Protein AF-0000000086862868 (afdb_homodimer)

Secondary structure (DSSP, 8-state):
-HHHHHHHHHHHHHHHHHHHHH--TT---SS-HHHHHHTHHHHHHHHHHHHHHHHHHHHHHHHHHHHHHHHHHHHHHHHHHHHHHHHH-/-HHHHHHHHHHHHHHHHHHHHH--TT---SS-HHHHHHTHHHHHHHHHHHHHHHHHHHHHHHHHHHHHHHHHHHHHHHHHHHHHHHHH-

InterPro domains:
  IPR026762 Spindle and kinetochore-associated protein 2 [PTHR32017] (1-89)
  IPR042091 Ska2, N-terminal [PF16740] (1-88)

Organism: Acrocephalus arundinaceus (NCBI:txid39621)

Structure (mmCIF, N/CA/C/O backbone):
data_AF-0000000086862868-model_v1
#
loop_
_entity.id
_entity.type
_entity.pdbx_description
1 polymer 'Protein FAM33A'
#
loop_
_atom_site.group_PDB
_atom_site.id
_atom_site.type_symbol
_atom_site.label_atom_id
_atom_site.label_alt_id
_atom_site.label_comp_id
_atom_site.label_asym_id
_atom_site.label_entity_id
_atom_site.label_seq_id
_atom_site.pdbx_PDB_ins_code
_atom_site.Cartn_x
_atom_site.Cartn_y
_atom_site.Cartn_z
_atom_site.occupancy
_atom_site.B_iso_or_equiv
_atom_site.auth_seq_id
_atom_site.auth_comp_id
_atom_site.auth_asym_id
_atom_site.auth_atom_id
_atom_site.pdbx_PDB_model_num
ATOM 1 N N . PHE A 1 1 ? 8.109 11.75 -1.322 1 58.69 1 PHE A N 1
ATOM 2 C CA . PHE A 1 1 ? 7.258 11.727 -0.136 1 58.69 1 PHE A CA 1
ATOM 3 C C . PHE A 1 1 ? 7.82 12.641 0.947 1 58.69 1 PHE A C 1
ATOM 5 O O . PHE A 1 1 ? 7.066 13.281 1.68 1 58.69 1 PHE A O 1
ATOM 12 N N . GLN A 1 2 ? 9.203 12.859 0.76 1 72.12 2 GLN A N 1
ATOM 13 C CA . GLN A 1 2 ? 9.984 13.531 1.795 1 72.12 2 GLN A CA 1
ATOM 14 C C . GLN A 1 2 ? 9.852 15.047 1.688 1 72.12 2 GLN A C 1
ATOM 16 O O . GLN A 1 2 ? 9.711 15.734 2.699 1 72.12 2 GLN A O 1
ATOM 21 N N . LYS A 1 3 ? 9.633 15.438 0.399 1 80.31 3 LYS A N 1
ATOM 22 C CA . LYS A 1 3 ? 9.633 16.891 0.225 1 80.31 3 LYS A CA 1
ATOM 23 C C . LYS A 1 3 ? 8.336 17.5 0.729 1 80.31 3 LYS A C 1
ATOM 25 O O . LYS A 1 3 ? 8.359 18.5 1.454 1 80.31 3 LYS A O 1
ATOM 30 N N . ALA A 1 4 ? 7.234 16.812 0.451 1 82.31 4 ALA A N 1
ATOM 31 C CA . ALA A 1 4 ? 5.926 17.297 0.871 1 82.31 4 ALA A CA 1
ATOM 32 C C . ALA A 1 4 ? 5.82 17.359 2.393 1 82.31 4 ALA A C 1
ATOM 34 O O . ALA A 1 4 ? 5.312 18.328 2.953 1 82.31 4 ALA A O 1
ATOM 35 N N . GLU A 1 5 ? 6.305 16.375 2.982 1 89.19 5 GLU A N 1
ATOM 36 C CA . GLU A 1 5 ? 6.289 16.328 4.441 1 89.19 5 GLU A CA 1
ATOM 37 C C . GLU A 1 5 ? 7.129 17.453 5.043 1 89.19 5 GLU A C 1
ATOM 39 O O . GLU A 1 5 ? 6.734 18.062 6.035 1 89.19 5 GLU A O 1
ATOM 44 N N . SER A 1 6 ? 8.227 17.719 4.406 1 90.75 6 SER A N 1
ATOM 45 C CA . SER A 1 6 ? 9.109 18.781 4.859 1 90.75 6 SER A CA 1
ATOM 46 C C . SER A 1 6 ? 8.438 20.141 4.746 1 90.75 6 SER A C 1
ATOM 48 O O . SER A 1 6 ? 8.547 20.969 5.652 1 90.75 6 SER A O 1
ATOM 50 N N . ASP A 1 7 ? 7.809 20.406 3.646 1 91.12 7 ASP A N 1
ATOM 51 C CA . ASP A 1 7 ? 7.078 21.656 3.438 1 91.12 7 ASP A CA 1
ATOM 52 C C . ASP A 1 7 ? 6.043 21.875 4.539 1 91.12 7 ASP A C 1
ATOM 54 O O . ASP A 1 7 ? 5.926 22.984 5.074 1 91.12 7 ASP A O 1
ATOM 58 N N . LEU A 1 8 ? 5.316 20.812 4.887 1 93.12 8 LEU A N 1
ATOM 59 C CA . LEU A 1 8 ? 4.289 20.922 5.918 1 93.12 8 LEU A CA 1
ATOM 60 C C . LEU A 1 8 ? 4.914 21.203 7.281 1 93.12 8 LEU A C 1
ATOM 62 O O . LEU A 1 8 ? 4.383 21.984 8.062 1 93.12 8 LEU A O 1
ATOM 66 N N . ASP A 1 9 ? 6.031 20.578 7.48 1 92.69 9 ASP A N 1
ATOM 67 C CA . ASP A 1 9 ? 6.75 20.812 8.727 1 92.69 9 ASP A CA 1
ATOM 68 C C . ASP A 1 9 ? 7.207 22.266 8.844 1 92.69 9 ASP A C 1
ATOM 70 O O . ASP A 1 9 ? 7.137 22.859 9.914 1 92.69 9 ASP A O 1
ATOM 74 N N . TYR A 1 10 ? 7.727 22.781 7.754 1 94.88 10 TYR A N 1
ATOM 75 C CA . TYR A 1 10 ? 8.141 24.172 7.719 1 94.88 10 TYR A CA 1
ATOM 76 C C . TYR A 1 10 ? 6.973 25.094 8.039 1 94.88 10 TYR A C 1
ATOM 78 O O . TYR A 1 10 ? 7.098 26 8.867 1 94.88 10 TYR A O 1
ATOM 86 N N . ILE A 1 11 ? 5.844 24.891 7.422 1 95.38 11 ILE A N 1
ATOM 87 C CA . ILE A 1 11 ? 4.645 25.703 7.625 1 95.38 11 ILE A CA 1
ATOM 88 C C . ILE A 1 11 ? 4.219 25.625 9.094 1 95.38 11 ILE A C 1
ATOM 90 O O . ILE A 1 11 ? 3.914 26.656 9.711 1 95.38 11 ILE A O 1
ATOM 94 N N . GLN A 1 12 ? 4.219 24.484 9.539 1 96.12 12 GLN A N 1
ATOM 95 C CA . GLN A 1 12 ? 3.832 24.297 10.938 1 96.12 12 GLN A CA 1
ATOM 96 C C . GLN A 1 12 ? 4.738 25.094 11.867 1 96.12 12 GLN A C 1
ATOM 98 O O . GLN A 1 12 ? 4.258 25.781 12.766 1 96.12 12 GLN A O 1
ATOM 103 N N . ARG A 1 13 ? 5.992 25.016 11.766 1 94.62 13 ARG A N 1
ATOM 104 C CA . ARG A 1 13 ? 6.945 25.75 12.594 1 94.62 13 ARG A CA 1
ATOM 105 C C . ARG A 1 13 ? 6.711 27.266 12.492 1 94.62 13 ARG A C 1
ATOM 107 O O . ARG A 1 13 ? 6.73 27.969 13.5 1 94.62 13 ARG A O 1
ATOM 114 N N . ARG A 1 14 ? 6.566 27.672 11.32 1 92.75 14 ARG A N 1
ATOM 115 C CA . ARG A 1 14 ? 6.305 29.094 11.102 1 92.75 14 ARG A CA 1
ATOM 116 C C . ARG A 1 14 ? 5.051 29.547 11.844 1 92.75 14 ARG A C 1
ATOM 118 O O . ARG A 1 14 ? 5.043 30.594 12.484 1 92.75 14 ARG A O 1
ATOM 125 N N . LEU A 1 15 ? 4.027 28.672 11.742 1 93.44 15 LEU A N 1
ATOM 126 C CA . LEU A 1 15 ? 2.766 29 12.406 1 93.44 15 LEU A CA 1
ATOM 127 C C . LEU A 1 15 ? 2.934 29.016 13.922 1 93.44 15 LEU A C 1
ATOM 129 O O . LEU A 1 15 ? 2.406 29.891 14.602 1 93.44 15 LEU A O 1
ATOM 133 N N . GLU A 1 16 ? 3.648 28.062 14.438 1 93.19 16 GLU A N 1
ATOM 134 C CA . GLU A 1 16 ? 3.916 28 15.875 1 93.19 16 GLU A CA 1
ATOM 135 C C . GLU A 1 16 ? 4.633 29.266 16.344 1 93.19 16 GLU A C 1
ATOM 137 O O . GLU A 1 16 ? 4.285 29.828 17.391 1 93.19 16 GLU A O 1
ATOM 142 N N . PHE A 1 17 ? 5.586 29.703 15.609 1 91.38 17 PHE A N 1
ATOM 143 C CA . PHE A 1 17 ? 6.332 30.922 15.922 1 91.38 17 PHE A CA 1
ATOM 144 C C . PHE A 1 17 ? 5.414 32.125 15.906 1 91.38 17 PHE A C 1
ATOM 146 O O . PHE A 1 17 ? 5.449 32.938 16.828 1 91.38 17 PHE A O 1
ATOM 153 N N . GLU A 1 18 ? 4.582 32.25 14.898 1 89.31 18 GLU A N 1
ATOM 154 C CA . GLU A 1 18 ? 3.672 33.375 14.75 1 89.31 18 GLU A CA 1
ATOM 155 C C . GLU A 1 18 ? 2.648 33.406 15.883 1 89.31 18 GLU A C 1
ATOM 157 O O . GLU A 1 18 ? 2.283 34.5 16.359 1 89.31 18 GLU A O 1
ATOM 162 N N . ILE A 1 19 ? 2.107 32.344 16.188 1 88.31 19 ILE A N 1
ATOM 163 C CA . ILE A 1 19 ? 1.128 32.25 17.266 1 88.31 19 ILE A CA 1
ATOM 164 C C . ILE A 1 19 ? 1.77 32.688 18.594 1 88.31 19 ILE A C 1
ATOM 166 O O . ILE A 1 19 ? 1.156 33.406 19.375 1 88.31 19 ILE A O 1
ATOM 170 N N . MET A 1 20 ? 2.955 32.281 18.844 1 84.06 20 MET A N 1
ATOM 171 C CA . MET A 1 20 ? 3.678 32.625 20.062 1 84.06 20 MET A CA 1
ATOM 172 C C . MET A 1 20 ? 3.926 34.125 20.141 1 84.06 20 MET A C 1
ATOM 174 O O . MET A 1 20 ? 3.902 34.719 21.219 1 84.06 20 MET A O 1
ATOM 178 N N . LYS A 1 21 ? 4.129 34.719 19 1 82.19 21 LYS A N 1
ATOM 179 C CA . LYS A 1 21 ? 4.434 36.156 18.953 1 82.19 21 LYS A CA 1
ATOM 180 C C . LYS A 1 21 ? 3.168 37 19.094 1 82.19 21 LYS A C 1
ATOM 182 O O . LYS A 1 21 ? 3.211 38.094 19.641 1 82.19 21 LYS A O 1
ATOM 187 N N . ASN A 1 22 ? 2.09 36.5 18.5 1 75.19 22 ASN A N 1
ATOM 188 C CA . ASN A 1 22 ? 0.896 37.312 18.375 1 75.19 22 ASN A CA 1
ATOM 189 C C . ASN A 1 22 ? -0.162 36.938 19.406 1 75.19 22 ASN A C 1
ATOM 191 O O . ASN A 1 22 ? -1.213 37.562 19.5 1 75.19 22 ASN A O 1
ATOM 195 N N . LEU A 1 23 ? -0.126 35.688 19.938 1 68.81 23 LEU A N 1
ATOM 196 C CA . LEU A 1 23 ? -1.2 35.25 20.812 1 68.81 23 LEU A CA 1
ATOM 197 C C . LEU A 1 23 ? -1.331 36.156 22.031 1 68.81 23 LEU A C 1
ATOM 199 O O . LEU A 1 23 ? -0.365 36.375 22.766 1 68.81 23 LEU A O 1
ATOM 203 N N . PRO A 1 24 ? -2.346 37.031 21.906 1 62.47 24 PRO A N 1
ATOM 204 C CA . PRO A 1 24 ? -2.611 37.844 23.094 1 62.47 24 PRO A CA 1
ATOM 205 C C . PRO A 1 24 ? -2.895 37 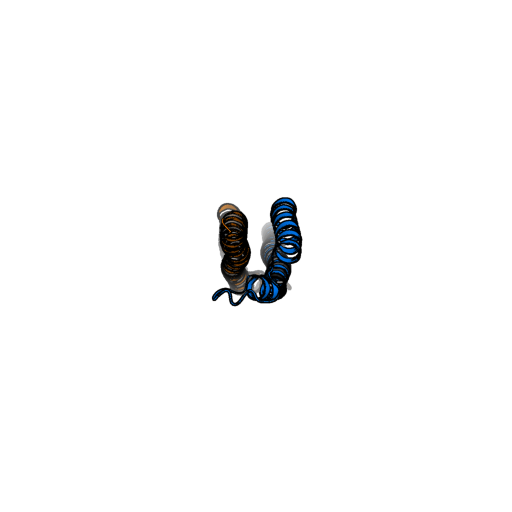24.328 1 62.47 24 PRO A C 1
ATOM 207 O O . PRO A 1 24 ? -3.287 35.812 24.203 1 62.47 24 PRO A O 1
ATOM 210 N N . ASP A 1 25 ? -2.221 37.344 25.422 1 57.28 25 ASP A N 1
ATOM 211 C CA . ASP A 1 25 ? -2.473 36.688 26.703 1 57.28 25 ASP A CA 1
ATOM 212 C C . ASP A 1 25 ? -3.949 36.344 26.859 1 57.28 25 ASP A C 1
ATOM 214 O O . ASP A 1 25 ? -4.289 35.344 27.484 1 57.28 25 ASP A O 1
ATOM 218 N N . ASP A 1 26 ? -4.781 37.25 26.422 1 55.84 26 ASP A N 1
ATOM 219 C CA . ASP A 1 26 ? -6.219 37.125 26.656 1 55.84 26 ASP A CA 1
ATOM 220 C C . ASP A 1 26 ? -6.957 36.688 25.406 1 55.84 26 ASP A C 1
ATOM 222 O O . ASP A 1 26 ? -8.156 36.938 25.266 1 55.84 26 ASP A O 1
ATOM 226 N N . ALA A 1 27 ? -6.277 36.219 24.438 1 55.19 27 ALA A N 1
ATOM 227 C CA . ALA A 1 27 ? -6.965 35.906 23.188 1 55.19 27 ALA A CA 1
ATOM 228 C C . ALA A 1 27 ? -8.18 35.031 23.422 1 55.19 27 ALA A C 1
ATOM 230 O O . ALA A 1 27 ? -8.062 33.938 24 1 55.19 27 ALA A O 1
ATOM 231 N N . THR A 1 28 ? -9.219 35.531 23.781 1 54.94 28 THR A N 1
ATOM 232 C CA . THR A 1 28 ? -10.539 34.906 23.844 1 54.94 28 THR A CA 1
ATOM 233 C C . THR A 1 28 ? -10.969 34.375 22.484 1 54.94 28 THR A C 1
ATOM 235 O O . THR A 1 28 ? -12.148 34.094 22.266 1 54.94 28 THR A O 1
ATOM 238 N N . ALA A 1 29 ? -10.047 34.219 21.547 1 55.69 29 ALA A N 1
ATOM 239 C CA . ALA A 1 29 ? -10.492 33.938 20.172 1 55.69 29 ALA A CA 1
ATOM 240 C C . ALA A 1 29 ? -11.281 32.625 20.094 1 55.69 29 ALA A C 1
ATOM 242 O O . ALA A 1 29 ? -11.016 31.703 20.844 1 55.69 29 ALA A O 1
ATOM 243 N N . GLU A 1 30 ? -12.484 32.625 19.672 1 61.81 30 GLU A N 1
ATOM 244 C CA . GLU A 1 30 ? -13.406 31.547 19.406 1 61.81 30 GLU A CA 1
ATOM 245 C C . GLU A 1 30 ? -12.672 30.328 18.844 1 61.81 30 GLU A C 1
ATOM 247 O O . GLU A 1 30 ? -12.953 29.188 19.219 1 61.81 30 GLU A O 1
ATOM 252 N N . GLU A 1 31 ? -11.664 30.609 17.969 1 71.25 31 GLU A N 1
ATOM 253 C CA . GLU A 1 31 ? -10.883 29.469 17.484 1 71.25 31 GLU A CA 1
ATOM 254 C C . GLU A 1 31 ? -9.445 29.531 17.984 1 71.25 31 GLU A C 1
ATOM 256 O O . GLU A 1 31 ? -8.797 30.578 17.891 1 71.25 31 GLU A O 1
ATOM 261 N N . ASP A 1 32 ? -9.102 28.562 18.75 1 82.81 32 ASP A N 1
ATOM 262 C CA . ASP A 1 32 ? -7.785 28.453 19.359 1 82.81 32 ASP A CA 1
ATOM 263 C C . ASP A 1 32 ? -6.801 27.75 18.422 1 82.81 32 ASP A C 1
ATOM 265 O O . ASP A 1 32 ? -6.805 26.531 18.297 1 82.81 32 ASP A O 1
ATOM 269 N N . PRO A 1 33 ? -6.078 28.562 17.656 1 87.75 33 PRO A N 1
ATOM 270 C CA . PRO A 1 33 ? -5.105 27.984 16.719 1 87.75 33 PRO A CA 1
ATOM 271 C C . PRO A 1 33 ? -4.148 27.016 17.406 1 87.75 33 PRO A C 1
ATOM 273 O O . PRO A 1 33 ? -3.646 26.078 16.766 1 87.75 33 PRO A O 1
ATOM 276 N N . VAL A 1 34 ? -3.965 27.219 18.688 1 87.38 34 VAL A N 1
ATOM 277 C CA . VAL A 1 34 ? -3.066 26.328 19.422 1 87.38 34 VAL A CA 1
ATOM 278 C C . VAL A 1 34 ? -3.688 24.938 19.531 1 87.38 34 VAL A C 1
ATOM 280 O O . VAL A 1 34 ? -2.99 23.922 19.406 1 87.38 34 VAL A O 1
ATOM 283 N N . ALA A 1 35 ? -5.004 24.953 19.734 1 87.94 35 ALA A N 1
ATOM 284 C CA . ALA A 1 35 ? -5.703 23.688 19.828 1 87.94 35 ALA A CA 1
ATOM 285 C C . ALA A 1 35 ? -5.625 22.906 18.516 1 87.94 35 ALA A C 1
ATOM 287 O O . ALA A 1 35 ? -5.48 21.688 18.516 1 87.94 35 ALA A O 1
ATOM 288 N N . LEU A 1 36 ? -5.719 23.547 17.406 1 89.75 36 LEU A N 1
ATOM 289 C CA . LEU A 1 36 ? -5.641 22.922 16.094 1 89.75 36 LEU A CA 1
ATOM 290 C C . LEU A 1 36 ? -4.254 22.344 15.852 1 89.75 36 LEU A C 1
ATOM 292 O O . LEU A 1 36 ? -4.129 21.203 15.398 1 89.75 36 LEU A O 1
ATOM 296 N N . LEU A 1 37 ? -3.248 23.062 16.281 1 94.19 37 LEU A N 1
ATOM 297 C CA . LEU A 1 37 ? -1.876 22.625 16.062 1 94.19 37 LEU A CA 1
ATOM 298 C C . LEU A 1 37 ? -1.537 21.438 16.969 1 94.19 37 LEU A C 1
ATOM 300 O O . LEU A 1 37 ? -0.712 20.594 16.609 1 94.19 37 LEU A O 1
ATOM 304 N N . LYS A 1 38 ? -2.271 21.375 18.125 1 93.38 38 LYS A N 1
ATOM 305 C CA . LYS A 1 38 ? -2.025 20.281 19.078 1 93.38 38 LYS A CA 1
ATOM 306 C C . LYS A 1 38 ? -2.494 18.953 18.516 1 93.38 38 LYS A C 1
ATOM 308 O O . LYS A 1 38 ? -2.031 17.891 18.938 1 93.38 38 LYS A O 1
ATOM 313 N N . GLU A 1 39 ? -3.336 18.953 17.516 1 94.81 39 GLU A N 1
ATOM 314 C CA . GLU A 1 39 ? -3.859 17.734 16.891 1 94.81 39 GLU A CA 1
ATOM 315 C C . GLU A 1 39 ? -2.902 17.188 15.836 1 94.81 39 GLU A C 1
ATOM 317 O O . GLU A 1 39 ? -2.992 16.031 15.445 1 94.81 39 GLU A O 1
ATOM 322 N N . LEU A 1 40 ? -2.02 17.969 15.383 1 97.19 40 LEU A N 1
ATOM 323 C CA . LEU A 1 40 ? -1.206 17.625 14.219 1 97.19 40 LEU A CA 1
ATOM 324 C C . LEU A 1 40 ? -0.311 16.438 14.5 1 97.19 40 LEU A C 1
ATOM 326 O O . LEU A 1 40 ? -0.179 15.539 13.664 1 97.19 40 LEU A O 1
ATOM 330 N N . PRO A 1 41 ? 0.211 16.312 15.703 1 96.5 41 PRO A N 1
ATOM 331 C CA . PRO A 1 41 ? 1.034 15.133 15.969 1 96.5 41 PRO A CA 1
ATOM 332 C C . PRO A 1 41 ? 0.259 13.828 15.82 1 96.5 41 PRO A C 1
ATOM 334 O O . PRO A 1 41 ? 0.804 12.836 15.328 1 96.5 41 PRO A O 1
ATOM 337 N N . VAL A 1 42 ? -0.989 13.875 16.25 1 97.06 42 VAL A N 1
ATOM 338 C CA . VAL A 1 42 ? -1.812 12.672 16.141 1 97.06 42 VAL A CA 1
ATOM 339 C C . VAL A 1 42 ? -2.066 12.344 14.672 1 97.06 42 VAL A C 1
ATOM 341 O O . VAL A 1 42 ? -1.943 11.195 14.258 1 97.06 42 VAL A O 1
ATOM 344 N N . LEU A 1 43 ? -2.33 13.289 13.93 1 97.25 43 LEU A N 1
ATOM 345 C CA . LEU A 1 43 ? -2.586 13.102 12.508 1 97.25 43 LEU A CA 1
ATOM 346 C C . LEU A 1 43 ? -1.325 12.641 11.781 1 97.25 43 LEU A C 1
ATOM 348 O O . LEU A 1 43 ? -1.384 11.758 10.922 1 97.25 43 LEU A O 1
ATOM 352 N N . LYS A 1 44 ? -0.198 13.195 12.164 1 96.44 44 LYS A N 1
ATOM 353 C CA . LYS A 1 44 ? 1.078 12.812 11.57 1 96.44 44 LYS A CA 1
ATOM 354 C C . LYS A 1 44 ? 1.437 11.375 11.914 1 96.44 44 LYS A C 1
ATOM 356 O O . LYS A 1 44 ? 1.933 10.625 11.07 1 96.44 44 LYS A O 1
ATOM 361 N N . SER A 1 45 ? 1.114 11.062 13.141 1 97.5 45 SER A N 1
ATOM 362 C CA . SER A 1 45 ? 1.375 9.695 13.562 1 97.5 45 SER A CA 1
ATOM 363 C C . SER A 1 45 ? 0.552 8.703 12.75 1 97.5 45 SER A C 1
ATOM 365 O O . SER A 1 45 ? 1.068 7.672 12.305 1 97.5 45 SER A O 1
ATOM 367 N N . ARG A 1 46 ? -0.625 8.922 12.594 1 97.62 46 ARG A N 1
ATOM 368 C CA . ARG A 1 46 ? -1.486 8.062 11.789 1 97.62 46 ARG A CA 1
ATOM 369 C C . ARG A 1 46 ? -0.958 7.941 10.367 1 97.62 46 ARG A C 1
ATOM 371 O O . ARG A 1 46 ? -0.905 6.84 9.812 1 97.62 46 ARG A O 1
ATOM 378 N N . TYR A 1 47 ? -0.651 9.047 9.852 1 97.25 47 TYR A N 1
ATOM 379 C CA . TYR A 1 47 ? -0.087 9.055 8.508 1 97.25 47 TYR A CA 1
ATOM 380 C C . TYR A 1 47 ? 1.135 8.148 8.414 1 97.25 47 TYR A C 1
ATOM 382 O O . TYR A 1 47 ? 1.241 7.328 7.504 1 97.25 47 TYR A O 1
ATOM 390 N N . LYS A 1 48 ? 2.004 8.25 9.32 1 96.81 48 LYS A N 1
ATOM 391 C CA . LYS A 1 48 ? 3.223 7.441 9.336 1 96.81 48 LYS A CA 1
ATOM 392 C C . LYS A 1 48 ? 2.902 5.961 9.5 1 96.81 48 LYS A C 1
ATOM 394 O O . LYS A 1 48 ? 3.531 5.109 8.867 1 96.81 48 LYS A O 1
ATOM 399 N N . SER A 1 49 ? 1.969 5.762 10.367 1 98.38 49 SER A N 1
ATOM 400 C CA . SER A 1 49 ? 1.546 4.379 10.555 1 98.38 49 SER A CA 1
ATOM 401 C C . SER A 1 49 ? 0.999 3.781 9.266 1 98.38 49 SER A C 1
ATOM 403 O O . SER A 1 49 ? 1.288 2.627 8.938 1 98.38 49 SER A O 1
ATOM 405 N N . LEU A 1 50 ? 0.302 4.5 8.516 1 98.19 50 LEU A N 1
ATOM 406 C CA . LEU A 1 50 ? -0.258 4.051 7.246 1 98.19 50 LEU A CA 1
ATOM 407 C C . LEU A 1 50 ? 0.843 3.84 6.211 1 98.19 50 LEU A C 1
ATOM 409 O O . LEU A 1 50 ? 0.772 2.912 5.406 1 98.19 50 LEU A O 1
ATOM 413 N N . CYS A 1 51 ? 1.841 4.707 6.281 1 96.88 51 CYS A N 1
ATOM 414 C CA . CYS A 1 51 ? 2.984 4.52 5.395 1 96.88 51 CYS A CA 1
ATOM 415 C C . CYS A 1 51 ? 3.674 3.188 5.672 1 96.88 51 CYS A C 1
ATOM 417 O O . CYS A 1 51 ? 4.012 2.453 4.742 1 96.88 51 CYS A O 1
ATOM 419 N N . ALA A 1 52 ? 3.838 2.848 6.91 1 98 52 ALA A N 1
ATOM 420 C CA . ALA A 1 52 ? 4.457 1.581 7.289 1 98 52 ALA A CA 1
ATOM 421 C C . ALA A 1 52 ? 3.6 0.397 6.852 1 98 52 ALA A C 1
ATOM 423 O O . ALA A 1 52 ? 4.121 -0.613 6.375 1 98 52 ALA A O 1
ATOM 424 N N . GLN A 1 53 ? 2.314 0.564 6.961 1 98.56 53 GLN A N 1
ATOM 425 C CA . GLN A 1 53 ? 1.396 -0.49 6.543 1 98.56 53 GLN A CA 1
ATOM 426 C C . GLN A 1 53 ? 1.453 -0.703 5.031 1 98.56 53 GLN A C 1
ATOM 428 O O . GLN A 1 53 ? 1.431 -1.841 4.559 1 98.56 53 GLN A O 1
ATOM 433 N N . LEU A 1 54 ? 1.479 0.376 4.352 1 98.56 54 LEU A N 1
ATOM 434 C CA . LEU A 1 54 ? 1.583 0.293 2.898 1 98.56 54 LEU A CA 1
ATOM 435 C C . LEU A 1 54 ? 2.82 -0.495 2.486 1 98.56 54 LEU A C 1
ATOM 437 O O . LEU A 1 54 ? 2.748 -1.362 1.612 1 98.56 54 LEU A O 1
ATOM 441 N N . GLU A 1 55 ? 3.92 -0.226 3.092 1 98.31 55 GLU A N 1
ATOM 442 C CA . GLU A 1 55 ? 5.168 -0.914 2.775 1 98.31 55 GLU A CA 1
ATOM 443 C C . GLU A 1 55 ? 5.07 -2.404 3.088 1 98.31 55 GLU A C 1
ATOM 445 O O . GLU A 1 55 ? 5.484 -3.24 2.281 1 98.31 55 GLU A O 1
ATOM 450 N N . GLU A 1 56 ? 4.523 -2.732 4.238 1 98.56 56 GLU A N 1
ATOM 451 C CA . GLU A 1 56 ? 4.387 -4.125 4.652 1 98.56 56 GLU A CA 1
ATOM 452 C C . GLU A 1 56 ? 3.477 -4.898 3.703 1 98.56 56 GLU A C 1
ATOM 454 O O . GLU A 1 56 ? 3.816 -6 3.268 1 98.56 56 GLU A O 1
ATOM 459 N N . ILE A 1 57 ? 2.424 -4.352 3.326 1 98.75 57 ILE A N 1
ATOM 460 C CA . ILE A 1 57 ? 1.455 -5.02 2.465 1 98.75 57 ILE A CA 1
ATOM 461 C C . ILE A 1 57 ? 2.018 -5.141 1.051 1 98.75 57 ILE A C 1
ATOM 463 O O . ILE A 1 57 ? 1.789 -6.145 0.37 1 98.75 57 ILE A O 1
ATOM 467 N N . SER A 1 58 ? 2.689 -4.137 0.637 1 98.44 58 SER A N 1
ATOM 468 C CA . SER A 1 58 ? 3.342 -4.199 -0.667 1 98.44 58 SER A CA 1
ATOM 469 C C . SER A 1 58 ? 4.316 -5.367 -0.743 1 98.44 58 SER A C 1
ATOM 471 O O . SER A 1 58 ? 4.336 -6.102 -1.734 1 98.44 58 SER A O 1
ATOM 473 N N . MET A 1 59 ? 5.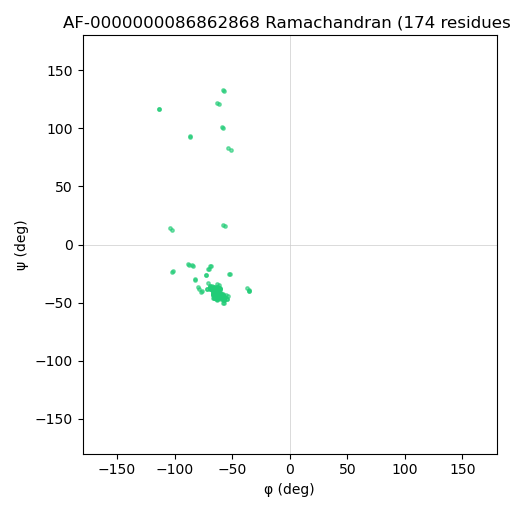121 -5.512 0.283 1 98.44 59 MET A N 1
ATOM 474 C CA . MET A 1 59 ? 6.066 -6.625 0.33 1 98.44 59 MET A CA 1
ATOM 475 C C . MET A 1 59 ? 5.336 -7.961 0.279 1 98.44 59 MET A C 1
ATOM 477 O O . MET A 1 59 ? 5.746 -8.875 -0.446 1 98.44 59 MET A O 1
ATOM 481 N N . GLU A 1 60 ? 4.246 -8.078 1 1 98.5 60 GLU A N 1
ATOM 482 C CA . GLU A 1 60 ? 3.461 -9.305 0.988 1 98.5 60 GLU A CA 1
ATOM 483 C C . GLU A 1 60 ? 2.871 -9.57 -0.394 1 98.5 60 GLU A C 1
ATOM 485 O O . GLU A 1 60 ? 2.785 -10.727 -0.827 1 98.5 60 GLU A O 1
ATOM 490 N N . GLN A 1 61 ? 2.461 -8.461 -0.972 1 97.56 61 GLN A N 1
ATOM 491 C CA . GLN A 1 61 ? 1.914 -8.586 -2.32 1 97.56 61 GLN A CA 1
ATOM 492 C C . GLN A 1 61 ? 2.969 -9.094 -3.297 1 97.56 61 GLN A C 1
ATOM 494 O O . GLN A 1 61 ? 2.699 -10 -4.09 1 97.56 61 GLN A O 1
ATOM 499 N N . LYS A 1 62 ? 4.125 -8.586 -3.223 1 96.81 62 LYS A N 1
ATOM 500 C CA . LYS A 1 62 ? 5.23 -9.031 -4.066 1 96.81 62 LYS A CA 1
ATOM 501 C C . LYS A 1 62 ? 5.555 -10.5 -3.807 1 96.81 62 LYS A C 1
ATOM 503 O O . LYS A 1 62 ? 5.777 -11.266 -4.746 1 96.81 62 LYS A O 1
ATOM 508 N N . GLU A 1 63 ? 5.582 -10.867 -2.549 1 97.81 63 GLU A N 1
ATOM 509 C CA . GLU A 1 63 ? 5.859 -12.258 -2.184 1 97.81 63 GLU A CA 1
ATOM 510 C C . GLU A 1 63 ? 4.789 -13.195 -2.729 1 97.81 63 GLU A C 1
ATOM 512 O O . GLU A 1 63 ? 5.094 -14.305 -3.17 1 97.81 63 GLU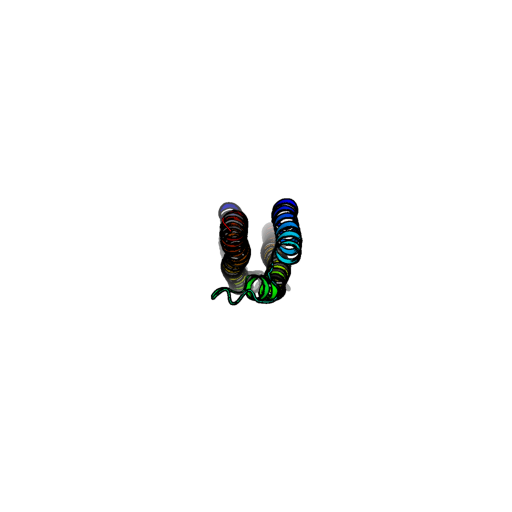 A O 1
ATOM 517 N N . SER A 1 64 ? 3.578 -12.758 -2.633 1 97.38 64 SER A N 1
ATOM 518 C CA . SER A 1 64 ? 2.486 -13.562 -3.168 1 97.38 64 SER A CA 1
ATOM 519 C C . SER A 1 64 ? 2.637 -13.773 -4.672 1 97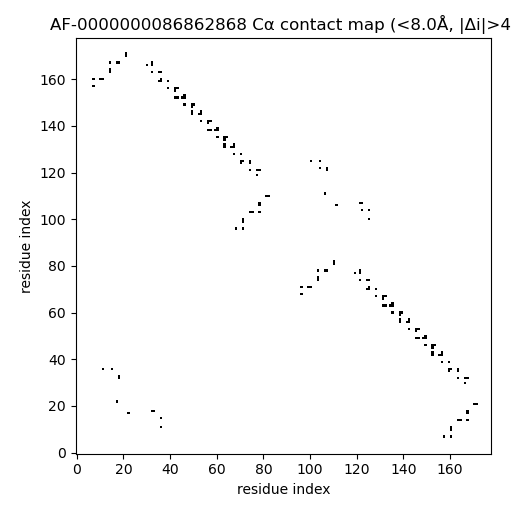.38 64 SER A C 1
ATOM 521 O O . SER A 1 64 ? 2.438 -14.883 -5.172 1 97.38 64 SER A O 1
ATOM 523 N N . MET A 1 65 ? 3.029 -12.797 -5.363 1 95.69 65 MET A N 1
ATOM 524 C CA . MET A 1 65 ? 3.27 -12.891 -6.801 1 95.69 65 MET A CA 1
ATOM 525 C C . MET A 1 65 ? 4.414 -13.852 -7.105 1 95.69 65 MET A C 1
ATOM 527 O O . MET A 1 65 ? 4.305 -14.688 -8 1 95.69 65 MET A O 1
ATOM 531 N N . GLU A 1 66 ? 5.453 -13.742 -6.387 1 96.69 66 GLU A N 1
ATOM 532 C CA . GLU A 1 66 ? 6.605 -14.625 -6.57 1 96.69 66 GLU A CA 1
ATOM 533 C C . GLU A 1 66 ? 6.238 -16.078 -6.297 1 96.69 66 GLU A C 1
ATOM 535 O O . GLU A 1 66 ? 6.738 -16.984 -6.961 1 96.69 66 GLU A O 1
ATOM 540 N N . SER A 1 67 ? 5.395 -16.281 -5.332 1 97.38 67 SER A N 1
ATOM 541 C CA . SER A 1 67 ? 4.938 -17.625 -5.016 1 97.38 67 SER A CA 1
ATOM 542 C C . SER A 1 67 ? 4.164 -18.234 -6.18 1 97.38 67 SER A C 1
ATOM 544 O O . SER A 1 67 ? 4.336 -19.422 -6.5 1 97.38 67 SER A O 1
ATOM 546 N N . ILE A 1 68 ? 3.389 -17.453 -6.84 1 97.38 68 ILE A N 1
ATOM 547 C CA . ILE A 1 68 ? 2.623 -17.906 -7.996 1 97.38 68 ILE A CA 1
ATOM 548 C C . ILE A 1 68 ? 3.576 -18.266 -9.133 1 97.38 68 ILE A C 1
ATOM 550 O O . ILE A 1 68 ? 3.467 -19.344 -9.719 1 97.38 68 ILE A O 1
ATOM 554 N N . ARG A 1 69 ? 4.508 -17.422 -9.367 1 97 69 ARG A N 1
ATOM 555 C CA . ARG A 1 69 ? 5.496 -17.656 -10.414 1 97 69 ARG A CA 1
ATOM 556 C C . ARG A 1 69 ? 6.289 -18.938 -10.141 1 97 69 ARG A C 1
ATOM 558 O O . ARG A 1 69 ? 6.492 -19.75 -11.047 1 97 69 ARG A O 1
ATOM 565 N N . ALA A 1 70 ? 6.672 -19.047 -8.906 1 96.44 70 ALA A N 1
ATOM 566 C CA . ALA A 1 70 ? 7.469 -20.219 -8.523 1 96.44 70 ALA A CA 1
ATOM 567 C C . ALA A 1 70 ? 6.676 -21.5 -8.688 1 96.44 70 ALA A C 1
ATOM 569 O O . ALA A 1 70 ? 7.207 -22.516 -9.172 1 96.44 70 ALA A O 1
ATOM 570 N N . ALA A 1 71 ? 5.449 -21.484 -8.281 1 96.5 71 ALA A N 1
ATOM 571 C CA . ALA A 1 71 ? 4.586 -22.656 -8.438 1 96.5 71 ALA A CA 1
ATOM 572 C C . ALA A 1 71 ? 4.434 -23.031 -9.906 1 96.5 71 ALA A C 1
ATOM 574 O O . ALA A 1 71 ? 4.527 -24.203 -10.266 1 96.5 71 ALA A O 1
ATOM 575 N N . LEU A 1 72 ? 4.234 -22.062 -10.797 1 97.06 72 LEU A N 1
ATOM 576 C CA . LEU A 1 72 ? 4.078 -22.297 -12.227 1 97.06 72 LEU A CA 1
ATOM 577 C C . LEU A 1 72 ? 5.379 -22.812 -12.836 1 97.06 72 LEU A C 1
ATOM 579 O O . LEU A 1 72 ? 5.363 -23.734 -13.656 1 97.06 72 LEU A O 1
ATOM 583 N N . GLU A 1 73 ? 6.473 -22.25 -12.438 1 96.62 73 GLU A N 1
ATOM 584 C CA . GLU A 1 73 ? 7.773 -22.672 -12.938 1 96.62 73 GLU A CA 1
ATOM 585 C C . GLU A 1 73 ? 8.07 -24.125 -12.531 1 96.62 73 GLU A C 1
ATOM 587 O O . GLU A 1 73 ? 8.555 -24.906 -13.344 1 96.62 73 GLU A O 1
ATOM 592 N N . LYS A 1 74 ? 7.801 -24.391 -11.305 1 95.38 74 LYS A N 1
ATOM 593 C CA . LYS A 1 74 ? 7.984 -25.766 -10.828 1 95.38 74 LYS A CA 1
ATOM 594 C C . LYS A 1 74 ? 7.105 -26.734 -11.602 1 95.38 74 LYS A C 1
ATOM 596 O O . LYS A 1 74 ? 7.562 -27.812 -12 1 95.38 74 LYS A O 1
ATOM 601 N N . THR A 1 75 ? 5.871 -26.344 -11.773 1 94.56 75 THR A N 1
ATOM 602 C CA . THR A 1 75 ? 4.941 -27.188 -12.523 1 94.56 75 THR A CA 1
ATOM 603 C C . THR A 1 75 ? 5.434 -27.391 -13.953 1 94.56 75 THR A C 1
ATOM 605 O O . THR A 1 75 ? 5.344 -28.5 -14.492 1 94.56 75 THR A O 1
ATOM 608 N N . MET A 1 76 ? 5.992 -26.406 -14.555 1 93.75 76 MET A N 1
ATOM 609 C CA . MET A 1 76 ? 6.516 -26.469 -15.922 1 93.75 76 MET A CA 1
ATOM 610 C C . MET A 1 76 ? 7.66 -27.469 -16.016 1 93.75 76 MET A C 1
ATOM 612 O O . MET A 1 76 ? 7.711 -28.281 -16.953 1 93.75 76 MET A O 1
ATOM 616 N N . LYS A 1 77 ? 8.5 -27.438 -15.07 1 92.12 77 LYS A N 1
ATOM 617 C CA . LYS A 1 77 ? 9.633 -28.344 -15.055 1 92.12 77 LYS A CA 1
ATOM 618 C C . LYS A 1 77 ? 9.172 -29.797 -14.93 1 92.12 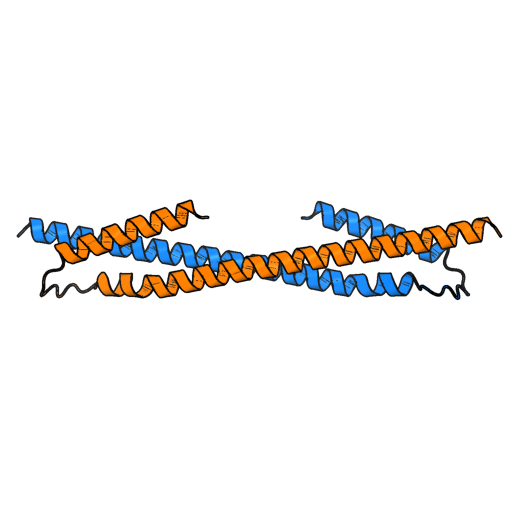77 LYS A C 1
ATOM 620 O O . LYS A 1 77 ? 9.711 -30.688 -15.594 1 92.12 77 LYS A O 1
ATOM 625 N N . ILE A 1 78 ? 8.18 -30.016 -14.117 1 88.56 78 ILE A N 1
ATOM 626 C CA . ILE A 1 78 ? 7.652 -31.359 -13.93 1 88.56 78 ILE A CA 1
ATOM 627 C C . ILE A 1 78 ? 7.039 -31.859 -15.234 1 88.56 78 ILE A C 1
ATOM 629 O O . ILE A 1 78 ? 7.289 -33 -15.648 1 88.56 78 ILE A O 1
ATOM 633 N N . VAL A 1 79 ? 6.23 -31.031 -15.914 1 87.31 79 VAL A N 1
ATOM 634 C CA . VAL A 1 79 ? 5.547 -31.391 -17.156 1 87.31 79 VAL A CA 1
ATOM 635 C C . VAL A 1 79 ? 6.574 -31.688 -18.234 1 87.31 79 VAL A C 1
ATOM 637 O O . VAL A 1 79 ? 6.426 -32.656 -19 1 87.31 79 VAL A O 1
ATOM 640 N N . GLN A 1 80 ? 7.57 -30.906 -18.25 1 87 80 GLN A N 1
ATOM 641 C CA . GLN A 1 80 ? 8.633 -31.109 -19.219 1 87 80 GLN A CA 1
ATOM 642 C C . GLN A 1 80 ? 9.32 -32.438 -19.016 1 87 80 GLN A C 1
ATOM 644 O O . GLN A 1 80 ? 9.625 -33.156 -19.969 1 87 80 GLN A O 1
ATOM 649 N N . THR A 1 81 ? 9.562 -32.812 -17.812 1 83.31 81 THR A N 1
ATOM 650 C CA . THR A 1 81 ? 10.219 -34.062 -17.469 1 83.31 81 THR A CA 1
ATOM 651 C C . THR A 1 81 ? 9.328 -35.25 -17.828 1 83.31 81 THR A C 1
ATOM 653 O O . THR A 1 81 ? 9.805 -36.25 -18.344 1 83.31 81 THR A O 1
ATOM 656 N N . LEU A 1 82 ? 8 -35.125 -17.609 1 78.38 82 LEU A N 1
ATOM 657 C CA . LEU A 1 82 ? 7.059 -36.188 -17.938 1 78.38 82 LEU A CA 1
ATOM 658 C C . LEU A 1 82 ? 6.992 -36.406 -19.438 1 78.38 82 LEU A C 1
ATOM 660 O O . LEU A 1 82 ? 6.922 -37.562 -19.891 1 78.38 82 LEU A O 1
ATOM 664 N N . GLN A 1 83 ? 6.988 -35.312 -20.188 1 78.94 83 GLN A N 1
ATOM 665 C CA . GLN A 1 83 ? 6.922 -35.406 -21.641 1 78.94 83 GLN A CA 1
ATOM 666 C C . GLN A 1 83 ? 8.172 -36.062 -22.203 1 78.94 83 GLN A C 1
ATOM 668 O O . GLN A 1 83 ? 8.086 -36.812 -23.188 1 78.94 83 GLN A O 1
ATOM 673 N N . GLN A 1 84 ? 9.289 -35.781 -21.641 1 79.5 84 GLN A N 1
ATOM 674 C CA . GLN A 1 84 ? 10.539 -36.375 -22.109 1 79.5 84 GLN A CA 1
ATOM 675 C C . GLN A 1 84 ? 10.562 -37.875 -21.828 1 79.5 84 GLN A C 1
ATOM 677 O O . GLN A 1 84 ? 11.102 -38.656 -22.625 1 79.5 84 GLN A O 1
ATOM 682 N N . GLN A 1 85 ? 10.016 -38.344 -20.734 1 72.19 85 GLN A N 1
ATOM 683 C CA . GLN A 1 85 ? 9.977 -39.75 -20.391 1 72.19 85 GLN A CA 1
ATOM 684 C C . GLN A 1 85 ? 9.031 -40.5 -21.328 1 72.19 85 GLN A C 1
ATOM 686 O O . GLN A 1 85 ? 9.25 -41.688 -21.594 1 72.19 85 GLN A O 1
ATOM 691 N N . THR A 1 86 ? 7.949 -39.844 -21.672 1 64.5 86 THR A N 1
ATOM 692 C CA . THR A 1 86 ? 7.02 -40.531 -22.578 1 64.5 86 THR A CA 1
ATOM 693 C C . THR A 1 86 ? 7.621 -40.625 -23.984 1 64.5 86 THR A C 1
ATOM 695 O O . THR A 1 86 ? 7.309 -41.562 -24.719 1 64.5 86 THR A O 1
ATOM 698 N N . GLU A 1 87 ? 8.367 -39.625 -24.312 1 59.28 87 GLU A N 1
ATOM 699 C CA . GLU A 1 87 ? 8.992 -39.719 -25.625 1 59.28 87 GLU A CA 1
ATOM 700 C C . GLU A 1 87 ? 10.078 -40.781 -25.656 1 59.28 87 GLU A C 1
ATOM 702 O O . GLU A 1 87 ? 10.422 -41.281 -26.734 1 59.28 87 GLU A O 1
ATOM 707 N N . LEU A 1 88 ? 10.617 -41.156 -24.547 1 52.78 88 LEU A N 1
ATOM 708 C CA . LEU A 1 88 ? 11.656 -42.188 -24.516 1 52.78 88 LEU A CA 1
ATOM 709 C C . LEU A 1 88 ? 11.039 -43.562 -24.406 1 52.78 88 LEU A C 1
ATOM 711 O O . LEU A 1 88 ? 11.68 -44.562 -24.781 1 52.78 88 LEU A O 1
ATOM 715 N N . GLU A 1 89 ? 9.867 -43.688 -24.047 1 47.91 89 GLU A N 1
ATOM 716 C CA . GLU A 1 89 ? 9.305 -45.031 -24.156 1 47.91 89 GLU A CA 1
ATOM 717 C C . GLU A 1 89 ? 8.742 -45.281 -25.547 1 47.91 89 GLU A C 1
ATOM 719 O O . GLU A 1 89 ? 8.383 -44.344 -26.266 1 47.91 89 GLU A O 1
ATOM 724 N N . PHE B 1 1 ? -0.082 -3.832 -14.086 1 58.44 1 PHE B N 1
ATOM 725 C CA . PHE B 1 1 ? -0.369 -4.941 -13.18 1 58.44 1 PHE B CA 1
ATOM 726 C C . PHE B 1 1 ? -1.123 -6.051 -13.906 1 58.44 1 PHE B C 1
ATOM 728 O O . PHE B 1 1 ? -0.943 -7.23 -13.602 1 58.44 1 PHE B O 1
ATOM 735 N N . GLN B 1 2 ? -1.736 -5.566 -15.016 1 71.81 2 GLN B N 1
ATOM 736 C CA . GLN B 1 2 ? -2.693 -6.387 -15.75 1 71.81 2 GLN B CA 1
ATOM 737 C C . GLN B 1 2 ? -1.98 -7.352 -16.703 1 71.81 2 GLN B C 1
ATOM 739 O O . GLN B 1 2 ? -2.346 -8.523 -16.797 1 71.81 2 GLN B O 1
ATOM 744 N N . LYS B 1 3 ? -0.794 -6.812 -17.141 1 79.94 3 LYS B N 1
ATOM 745 C CA . LYS B 1 3 ? -0.144 -7.633 -18.156 1 79.94 3 LYS B CA 1
ATOM 746 C C . LYS B 1 3 ? 0.536 -8.844 -17.531 1 79.94 3 LYS B C 1
ATOM 748 O O . LYS B 1 3 ? 0.382 -9.969 -18.016 1 79.94 3 LYS B O 1
ATOM 753 N N . ALA B 1 4 ? 1.173 -8.617 -16.391 1 82.06 4 ALA B N 1
ATOM 754 C CA . ALA B 1 4 ? 1.869 -9.703 -15.703 1 82.06 4 ALA B CA 1
ATOM 755 C C . ALA B 1 4 ? 0.894 -10.789 -15.273 1 82.06 4 ALA B C 1
ATOM 757 O O . ALA B 1 4 ? 1.178 -11.984 -15.414 1 82.06 4 ALA B O 1
ATOM 758 N N . GLU B 1 5 ? -0.153 -10.367 -14.789 1 89.19 5 GLU B N 1
ATOM 759 C CA . GLU B 1 5 ? -1.18 -11.312 -14.359 1 89.19 5 GLU B CA 1
ATOM 760 C C . GLU B 1 5 ? -1.702 -12.133 -15.539 1 89.19 5 GLU B C 1
ATOM 762 O O . GLU B 1 5 ? -1.918 -13.344 -15.414 1 89.19 5 GLU B O 1
ATOM 767 N N . SER B 1 6 ? -1.83 -11.469 -16.625 1 90.94 6 SER B N 1
ATOM 768 C CA . SER B 1 6 ? -2.301 -12.141 -17.828 1 90.94 6 SER B CA 1
ATOM 769 C C . SER B 1 6 ? -1.303 -13.188 -18.312 1 90.94 6 SER B C 1
ATOM 771 O O . SER B 1 6 ? -1.693 -14.297 -18.703 1 90.94 6 SER B O 1
ATOM 773 N N . ASP B 1 7 ? -0.052 -12.852 -18.359 1 91.38 7 ASP B N 1
ATOM 774 C CA . ASP B 1 7 ? 1.004 -13.789 -18.734 1 91.38 7 ASP B CA 1
ATOM 775 C C . ASP B 1 7 ? 0.958 -15.047 -17.875 1 91.38 7 ASP B C 1
ATOM 777 O O . ASP B 1 7 ? 1.065 -16.156 -18.391 1 91.38 7 ASP B O 1
ATOM 781 N N . LEU B 1 8 ? 0.784 -14.852 -16.562 1 93.25 8 LEU B N 1
ATOM 782 C CA . LEU B 1 8 ? 0.738 -15.992 -15.648 1 93.25 8 LEU B CA 1
ATOM 783 C C . LEU B 1 8 ? -0.493 -16.844 -15.922 1 93.25 8 LEU B C 1
ATOM 785 O O . LEU B 1 8 ? -0.418 -18.078 -15.875 1 93.25 8 LEU B O 1
ATOM 789 N N . ASP B 1 9 ? -1.54 -16.188 -16.234 1 92.75 9 ASP B N 1
ATOM 790 C CA . ASP B 1 9 ? -2.766 -16.906 -16.562 1 92.75 9 ASP B CA 1
ATOM 791 C C . ASP B 1 9 ? -2.588 -17.75 -17.828 1 92.75 9 ASP B C 1
ATOM 793 O O . ASP B 1 9 ? -3.068 -18.875 -17.891 1 92.75 9 ASP B O 1
ATOM 797 N N . TYR B 1 10 ? -1.979 -17.141 -18.812 1 95 10 TYR B N 1
ATOM 798 C CA . TYR B 1 10 ? -1.693 -17.875 -20.047 1 95 10 TYR B CA 1
ATOM 799 C C . TYR B 1 10 ? -0.854 -19.109 -19.766 1 95 10 TYR B C 1
ATOM 801 O O . TYR B 1 10 ? -1.172 -20.203 -20.234 1 95 10 TYR B O 1
ATOM 809 N N . ILE B 1 11 ? 0.201 -18.984 -19 1 95.44 11 ILE B N 1
ATOM 810 C CA . ILE B 1 11 ? 1.094 -20.094 -18.656 1 95.44 11 ILE B CA 1
ATOM 811 C C . ILE B 1 11 ? 0.311 -21.172 -17.938 1 95.44 11 ILE B C 1
ATOM 813 O O . ILE B 1 11 ? 0.449 -22.359 -18.234 1 95.44 11 ILE B O 1
ATOM 817 N N . GLN B 1 12 ? -0.407 -20.734 -17.047 1 96.19 12 GLN B N 1
ATOM 818 C CA . GLN B 1 12 ? -1.207 -21.688 -16.281 1 96.19 12 GLN B CA 1
ATOM 819 C C . GLN B 1 12 ? -2.121 -22.5 -17.203 1 96.19 12 GLN B C 1
ATOM 821 O O . GLN B 1 12 ? -2.189 -23.719 -17.094 1 96.19 12 GLN B O 1
ATOM 826 N N . ARG B 1 13 ? -2.859 -21.922 -18.047 1 94.69 13 ARG B N 1
ATOM 827 C CA . ARG B 1 13 ? -3.752 -22.594 -18.984 1 94.69 13 ARG B CA 1
ATOM 828 C C . ARG B 1 13 ? -2.982 -23.578 -19.859 1 94.69 13 ARG B C 1
ATOM 830 O O . ARG B 1 13 ? -3.434 -24.703 -20.078 1 94.69 13 ARG B O 1
ATOM 837 N N . ARG B 1 14 ? -1.937 -23.109 -20.344 1 92.69 14 ARG B N 1
ATOM 838 C CA . ARG B 1 14 ? -1.101 -23.984 -21.172 1 92.69 14 ARG B CA 1
ATOM 839 C C . ARG B 1 14 ? -0.67 -25.219 -20.406 1 92.69 14 ARG B C 1
ATOM 841 O O . ARG B 1 14 ? -0.721 -26.344 -20.938 1 92.69 14 ARG B O 1
ATOM 848 N N . LEU B 1 15 ? -0.277 -24.984 -19.156 1 93.5 15 LEU B N 1
ATOM 849 C CA . LEU B 1 15 ? 0.164 -26.094 -18.312 1 93.5 15 LEU B CA 1
ATOM 850 C C . LEU B 1 15 ? -0.987 -27.062 -18.047 1 93.5 15 LEU B C 1
ATOM 852 O O . LEU B 1 15 ? -0.807 -28.281 -18.094 1 93.5 15 LEU B O 1
ATOM 856 N N . GLU B 1 16 ? -2.139 -26.531 -17.75 1 93.19 16 GLU B N 1
ATOM 857 C CA . GLU B 1 16 ? -3.316 -27.359 -17.531 1 93.19 16 GLU B CA 1
ATOM 858 C C . GLU B 1 16 ? -3.621 -28.219 -18.734 1 93.19 16 GLU B C 1
ATOM 860 O O . GLU B 1 16 ? -3.924 -29.406 -18.594 1 93.19 16 GLU B O 1
ATOM 865 N N . PHE B 1 17 ? -3.541 -27.672 -19.891 1 91.25 17 PHE B N 1
ATOM 866 C CA . PHE B 1 17 ? -3.768 -28.391 -21.141 1 91.25 17 PHE B CA 1
ATOM 867 C C . PHE B 1 17 ? -2.744 -29.5 -21.312 1 91.25 17 PHE B C 1
ATOM 869 O O . PHE B 1 17 ? -3.102 -30.625 -21.641 1 91.25 17 PHE B O 1
ATOM 876 N N . GLU B 1 18 ? -1.485 -29.188 -21.094 1 89.25 18 GLU B N 1
ATOM 877 C CA . GLU B 1 18 ? -0.401 -30.156 -21.25 1 89.25 18 GLU B CA 1
ATOM 878 C C . GLU B 1 18 ? -0.541 -31.312 -20.281 1 89.25 18 GLU B C 1
ATOM 880 O O . GLU B 1 18 ? -0.255 -32.469 -20.609 1 89.25 18 GLU B O 1
ATOM 885 N N . ILE B 1 19 ? -0.817 -31.031 -19.094 1 88.12 19 ILE B N 1
ATOM 886 C CA . ILE B 1 19 ? -0.992 -32.062 -18.078 1 88.12 19 ILE B CA 1
ATOM 887 C C . ILE B 1 19 ? -2.141 -32.969 -18.469 1 88.12 19 ILE B C 1
ATOM 889 O O . ILE B 1 19 ? -2.041 -34.188 -18.328 1 88.12 19 ILE B O 1
ATOM 893 N N . MET B 1 20 ? -3.217 -32.469 -18.938 1 83.94 20 MET B N 1
ATOM 894 C CA . MET B 1 20 ? -4.383 -33.219 -19.359 1 83.94 20 MET B CA 1
ATOM 895 C C . MET B 1 20 ? -4.043 -34.156 -20.516 1 83.94 20 MET B C 1
ATOM 897 O O . MET B 1 20 ? -4.57 -35.281 -20.609 1 83.94 20 MET B O 1
ATOM 901 N N . LYS B 1 21 ? -3.152 -33.688 -21.359 1 82.12 21 LYS B N 1
ATOM 902 C CA . LYS B 1 21 ? -2.787 -34.469 -22.547 1 82.12 21 LYS B CA 1
ATOM 903 C C . LYS B 1 21 ? -1.797 -35.594 -22.188 1 82.12 21 LYS B C 1
ATOM 905 O O . LYS B 1 21 ? -1.783 -36.625 -22.828 1 82.12 21 LYS B O 1
ATOM 910 N N . ASN B 1 22 ? -0.885 -35.25 -21.281 1 75 22 ASN B N 1
ATOM 911 C CA . ASN B 1 22 ? 0.239 -36.156 -21.031 1 75 22 ASN B CA 1
ATOM 912 C C . ASN B 1 22 ? 0.031 -36.969 -19.766 1 75 22 ASN B C 1
ATOM 914 O O . ASN B 1 22 ? 0.848 -37.844 -19.438 1 75 22 ASN B O 1
ATOM 918 N N . LEU B 1 23 ? -0.805 -36.5 -18.812 1 68.5 23 LEU B N 1
ATOM 919 C CA . LEU B 1 23 ? -0.915 -37.219 -17.531 1 68.5 23 LEU B CA 1
ATOM 920 C C . LEU B 1 23 ? -1.354 -38.656 -17.734 1 68.5 23 LEU B C 1
ATOM 922 O O . LEU B 1 23 ? -2.398 -38.906 -18.344 1 68.5 23 LEU B O 1
ATOM 926 N N . PRO B 1 24 ? -0.342 -39.5 -17.672 1 62.34 24 PRO B N 1
ATOM 927 C CA . PRO B 1 24 ? -0.733 -40.906 -17.719 1 62.34 24 PRO B CA 1
ATOM 928 C C . PRO B 1 24 ? -1.707 -41.281 -16.594 1 62.34 24 PRO B C 1
ATOM 930 O O . PRO B 1 24 ? -1.781 -40.594 -15.586 1 62.34 24 PRO B O 1
ATOM 933 N N . ASP B 1 25 ? -2.777 -42 -17 1 57.06 25 ASP B N 1
ATOM 934 C CA . ASP B 1 25 ? -3.734 -42.5 -16.031 1 57.06 25 ASP B CA 1
ATOM 935 C C . ASP B 1 25 ? -3.037 -42.906 -14.742 1 57.06 25 ASP B C 1
ATOM 937 O O . ASP B 1 25 ? -3.615 -42.812 -13.656 1 57.06 25 ASP B O 1
ATOM 941 N N . ASP B 1 26 ? -1.876 -43.531 -14.883 1 55.59 26 ASP B N 1
ATOM 942 C CA . ASP B 1 26 ? -1.178 -44.156 -13.758 1 55.59 26 ASP B CA 1
ATOM 943 C C . ASP B 1 26 ? -0.017 -43.281 -13.281 1 55.59 26 ASP B C 1
ATOM 945 O O . ASP B 1 26 ? 0.925 -43.781 -12.664 1 55.59 26 ASP B O 1
ATOM 949 N N . ALA B 1 27 ? 0.053 -42.094 -13.711 1 55.16 27 ALA B N 1
ATOM 950 C CA . ALA B 1 27 ? 1.248 -41.344 -13.375 1 55.16 27 ALA B CA 1
ATOM 951 C C . ALA B 1 27 ? 1.513 -41.344 -11.875 1 55.16 27 ALA B C 1
ATOM 953 O O . ALA B 1 27 ? 0.647 -40.969 -11.078 1 55.16 27 ALA B O 1
ATOM 954 N N . THR B 1 28 ? 2.074 -42.281 -11.391 1 54.66 28 THR B N 1
ATOM 955 C CA . THR B 1 28 ? 2.621 -42.438 -10.047 1 54.66 28 THR B CA 1
ATOM 956 C C . THR B 1 28 ? 3.631 -41.312 -9.75 1 54.66 28 THR B C 1
ATOM 958 O O . THR B 1 28 ? 4.402 -41.406 -8.797 1 54.66 28 THR B O 1
ATOM 961 N N . ALA B 1 29 ? 3.66 -40.219 -10.5 1 55.66 29 ALA B N 1
ATOM 962 C CA . ALA B 1 29 ? 4.781 -39.312 -10.367 1 55.66 29 ALA B CA 1
ATOM 963 C C . ALA B 1 29 ? 4.836 -38.719 -8.961 1 55.66 29 ALA B C 1
ATOM 965 O O . ALA B 1 29 ? 3.799 -38.5 -8.328 1 55.66 29 ALA B O 1
ATOM 966 N N . GLU B 1 30 ? 5.855 -38.875 -8.258 1 61.88 30 GLU B N 1
ATOM 967 C CA . GLU B 1 30 ? 6.207 -38.344 -6.945 1 61.88 30 GLU B CA 1
ATOM 968 C C . GLU B 1 30 ? 5.703 -36.906 -6.789 1 61.88 30 GLU B C 1
ATOM 970 O O . GLU B 1 30 ? 5.203 -36.531 -5.727 1 61.88 30 GLU B O 1
ATOM 975 N N . GLU B 1 31 ? 5.781 -36.156 -7.898 1 71.38 31 GLU B N 1
ATOM 976 C CA . GLU B 1 31 ? 5.223 -34.812 -7.816 1 71.38 31 GLU B CA 1
ATOM 977 C C . GLU B 1 31 ? 4.004 -34.656 -8.719 1 71.38 31 GLU B C 1
ATOM 979 O O . GLU B 1 31 ? 4.043 -35.031 -9.891 1 71.38 31 GLU B O 1
ATOM 984 N N . ASP B 1 32 ? 2.908 -34.406 -8.102 1 82.75 32 ASP B N 1
ATOM 985 C CA . ASP B 1 32 ? 1.623 -34.25 -8.781 1 82.75 32 ASP B CA 1
ATOM 986 C C . ASP B 1 32 ? 1.408 -32.812 -9.25 1 82.75 32 ASP B C 1
ATOM 988 O O . ASP B 1 32 ? 1.038 -31.953 -8.461 1 82.75 32 ASP B O 1
ATOM 992 N N . PRO B 1 33 ? 1.801 -32.562 -10.5 1 87.75 33 PRO B N 1
ATOM 993 C CA . PRO B 1 33 ? 1.629 -31.219 -11.039 1 87.75 33 PRO B CA 1
ATOM 994 C C . PRO B 1 33 ? 0.204 -30.703 -10.875 1 87.75 33 PRO B C 1
ATOM 996 O O . PRO B 1 33 ? -0.004 -29.484 -10.766 1 87.75 33 PRO B O 1
ATOM 999 N N . VAL B 1 34 ? -0.716 -31.625 -10.797 1 87.38 34 VAL B N 1
ATOM 1000 C CA . VAL B 1 34 ? -2.107 -31.203 -10.633 1 87.38 34 VAL B 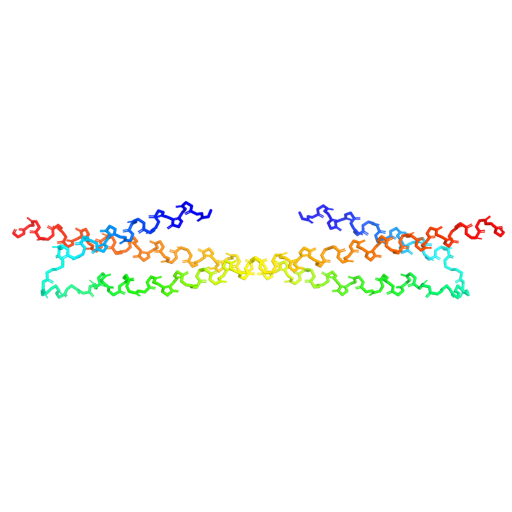CA 1
ATOM 1001 C C . VAL B 1 34 ? -2.316 -30.609 -9.242 1 87.38 34 VAL B C 1
ATOM 1003 O O . VAL B 1 34 ? -3.037 -29.625 -9.086 1 87.38 34 VAL B O 1
ATOM 1006 N N . ALA B 1 35 ? -1.638 -31.266 -8.289 1 87.88 35 ALA B N 1
ATOM 1007 C CA . ALA B 1 35 ? -1.747 -30.766 -6.922 1 87.88 35 ALA B CA 1
ATOM 1008 C C . ALA B 1 35 ? -1.17 -29.359 -6.801 1 87.88 35 ALA B C 1
ATOM 1010 O O . ALA B 1 35 ? -1.715 -28.516 -6.086 1 87.88 35 ALA B O 1
ATOM 1011 N N . LEU B 1 36 ? -0.101 -29.047 -7.465 1 89.75 36 LEU B N 1
ATOM 1012 C CA . LEU B 1 36 ? 0.531 -27.734 -7.445 1 89.75 36 LEU B CA 1
ATOM 1013 C C . LEU B 1 36 ? -0.376 -26.688 -8.078 1 89.75 36 LEU B C 1
ATOM 1015 O O . LEU B 1 36 ? -0.559 -25.594 -7.523 1 89.75 36 LEU B O 1
ATOM 1019 N N . LEU B 1 37 ? -1.025 -27.078 -9.141 1 94.12 37 LEU B N 1
ATOM 1020 C CA . LEU B 1 37 ? -1.884 -26.141 -9.859 1 94.12 37 LEU B CA 1
ATOM 1021 C C . LEU B 1 37 ? -3.156 -25.859 -9.07 1 94.12 37 LEU B C 1
ATOM 1023 O O . LEU B 1 37 ? -3.729 -24.781 -9.172 1 94.12 37 LEU B O 1
ATOM 1027 N N . LYS B 1 38 ? -3.541 -26.875 -8.211 1 93.31 38 LYS B N 1
ATOM 1028 C CA . LYS B 1 38 ? -4.75 -26.719 -7.406 1 93.31 38 LYS B CA 1
ATOM 1029 C C . LYS B 1 38 ? -4.566 -25.641 -6.332 1 93.31 38 LYS B C 1
ATOM 1031 O O . LYS B 1 38 ? -5.543 -25.078 -5.836 1 93.31 38 LYS B O 1
ATOM 1036 N N . GLU B 1 39 ? -3.355 -25.281 -6.016 1 94.81 39 GLU B N 1
ATOM 1037 C CA . GLU B 1 39 ? -3.059 -24.281 -5 1 94.81 39 GLU B CA 1
ATOM 1038 C C . GLU B 1 39 ? -3.113 -22.875 -5.582 1 94.81 39 GLU B C 1
ATOM 1040 O O . GLU B 1 39 ? -3.221 -21.891 -4.844 1 94.81 39 GLU B O 1
ATOM 1045 N N . LEU B 1 40 ? -3.061 -22.75 -6.824 1 97.19 40 LEU B N 1
ATOM 1046 C CA . LEU B 1 40 ? -2.877 -21.453 -7.473 1 97.19 40 LEU B CA 1
ATOM 1047 C C . LEU B 1 40 ? -4.074 -20.547 -7.219 1 97.19 40 LEU B C 1
ATOM 1049 O O . LEU B 1 40 ? -3.908 -19.359 -6.934 1 97.19 40 LEU B O 1
ATOM 1053 N N . PRO B 1 41 ? -5.262 -21.078 -7.18 1 96.62 41 PRO B N 1
ATOM 1054 C CA . PRO B 1 41 ? -6.395 -20.203 -6.891 1 96.62 41 PRO B CA 1
ATOM 1055 C C . PRO B 1 41 ? -6.293 -19.547 -5.516 1 96.62 41 PRO B C 1
ATOM 1057 O O . PRO B 1 41 ? -6.656 -18.375 -5.363 1 96.62 41 PRO B O 1
ATOM 1060 N N . VAL B 1 42 ? -5.801 -20.312 -4.582 1 97.06 42 VAL B N 1
ATOM 1061 C CA . VAL B 1 42 ? -5.668 -19.781 -3.234 1 97.06 42 VAL B CA 1
ATOM 1062 C C . VAL B 1 42 ? -4.613 -18.672 -3.221 1 97.06 42 VAL B C 1
ATOM 1064 O O . VAL B 1 42 ? -4.828 -17.609 -2.641 1 97.06 42 VAL B O 1
ATOM 1067 N N . LEU B 1 43 ? -3.594 -18.875 -3.865 1 97.25 43 LEU B N 1
ATOM 1068 C CA . LEU B 1 43 ? -2.518 -17.891 -3.934 1 97.25 43 LEU B CA 1
ATOM 1069 C C . LEU B 1 43 ? -2.963 -16.641 -4.691 1 97.25 43 LEU B C 1
ATOM 1071 O O . LEU B 1 43 ? -2.652 -15.523 -4.289 1 97.25 43 LEU B O 1
ATOM 1075 N N . LYS B 1 44 ? -3.732 -16.844 -5.73 1 96.38 44 LYS B N 1
ATOM 1076 C CA . LYS B 1 44 ? -4.25 -15.727 -6.52 1 96.38 44 LYS B CA 1
ATOM 1077 C C . LYS B 1 44 ? -5.25 -14.906 -5.711 1 96.38 44 LYS B C 1
ATOM 1079 O O . LYS B 1 44 ? -5.246 -13.672 -5.781 1 96.38 44 LYS B O 1
ATOM 1084 N N . SER B 1 45 ? -6 -15.648 -4.965 1 97.5 45 SER B N 1
ATOM 1085 C CA . SER B 1 45 ? -6.961 -14.953 -4.113 1 97.5 45 SER B CA 1
ATOM 1086 C C . SER B 1 45 ? -6.254 -14.07 -3.09 1 97.5 45 SER B C 1
ATOM 1088 O O . SER B 1 45 ? -6.652 -12.922 -2.875 1 97.5 45 SER B O 1
ATOM 1090 N N . ARG B 1 46 ? -5.344 -14.539 -2.475 1 97.62 46 ARG B N 1
ATOM 1091 C CA . ARG B 1 46 ? -4.566 -13.766 -1.51 1 97.62 46 ARG B CA 1
ATOM 1092 C C . ARG B 1 46 ? -3.949 -12.539 -2.164 1 97.62 46 ARG B C 1
ATOM 1094 O O . ARG B 1 46 ? -4.004 -11.438 -1.607 1 97.62 46 ARG B O 1
ATOM 1101 N N . TYR B 1 47 ? -3.381 -12.789 -3.252 1 97.19 47 TYR B N 1
ATOM 1102 C CA . TYR B 1 47 ? -2.793 -11.688 -4.004 1 97.19 47 TYR B CA 1
ATOM 1103 C C . TYR B 1 47 ? -3.822 -10.594 -4.266 1 97.19 47 TYR B C 1
ATOM 1105 O O . TYR B 1 47 ? -3.559 -9.414 -4.027 1 97.19 47 TYR B O 1
ATOM 1113 N N . LYS B 1 48 ? -4.957 -10.938 -4.688 1 96.81 48 LYS B N 1
ATOM 1114 C CA . LYS B 1 48 ? -6.016 -9.984 -4.992 1 96.81 48 LYS B CA 1
ATOM 1115 C C . LYS B 1 48 ? -6.48 -9.258 -3.734 1 96.81 48 LYS B C 1
ATOM 1117 O O . LYS B 1 48 ? -6.742 -8.055 -3.768 1 96.81 48 LYS B O 1
ATOM 1122 N N . SER B 1 49 ? -6.574 -10.039 -2.732 1 98.38 49 SER B N 1
ATOM 1123 C CA . SER B 1 49 ? -6.957 -9.438 -1.461 1 98.38 49 SER B CA 1
ATOM 1124 C C . SER B 1 49 ? -5.941 -8.391 -1.018 1 98.38 49 SER B C 1
ATOM 1126 O O . SER B 1 49 ? -6.316 -7.32 -0.526 1 98.38 49 SER B O 1
ATOM 1128 N N . LEU B 1 50 ? -4.727 -8.609 -1.22 1 98.12 50 LEU B N 1
ATOM 1129 C CA . LEU B 1 50 ? -3.664 -7.676 -0.864 1 98.12 50 LEU B CA 1
ATOM 1130 C C . LEU B 1 50 ? -3.703 -6.441 -1.757 1 98.12 50 LEU B C 1
ATOM 1132 O O . LEU B 1 50 ? -3.438 -5.328 -1.295 1 98.12 50 LEU B O 1
ATOM 1136 N N . CYS B 1 51 ? -4.051 -6.672 -3.006 1 96.81 51 CYS B N 1
ATOM 1137 C CA . CYS B 1 51 ? -4.211 -5.535 -3.906 1 96.81 51 CYS B CA 1
ATOM 1138 C C . CYS B 1 51 ? -5.32 -4.609 -3.422 1 96.81 51 CYS B C 1
ATOM 1140 O O . CYS B 1 51 ? -5.156 -3.389 -3.406 1 96.81 51 CYS B O 1
ATOM 1142 N N . ALA B 1 52 ? -6.402 -5.164 -2.975 1 98 52 ALA B N 1
ATOM 1143 C CA . ALA B 1 52 ? -7.52 -4.379 -2.459 1 98 52 ALA B CA 1
ATOM 1144 C C . ALA B 1 52 ? -7.125 -3.639 -1.183 1 98 52 ALA B C 1
ATOM 1146 O O . ALA B 1 52 ? -7.488 -2.475 -0.994 1 98 52 ALA B O 1
ATOM 1147 N N . GLN B 1 53 ? -6.344 -4.297 -0.376 1 98.56 53 GLN B N 1
ATOM 1148 C CA . GLN B 1 53 ? -5.875 -3.678 0.86 1 98.56 53 GLN B CA 1
ATOM 1149 C C . GLN B 1 53 ? -4.941 -2.506 0.568 1 98.56 53 GLN B C 1
ATOM 1151 O O . GLN B 1 53 ? -5.023 -1.465 1.223 1 98.56 53 GLN B O 1
ATOM 1156 N N . LEU B 1 54 ? -4.094 -2.734 -0.349 1 98.62 54 LEU B N 1
ATOM 1157 C CA . LEU B 1 54 ? -3.178 -1.669 -0.745 1 98.62 54 LEU B CA 1
ATOM 1158 C C . LEU B 1 54 ? -3.945 -0.429 -1.19 1 98.62 54 LEU B C 1
ATOM 1160 O O . LEU B 1 54 ? -3.611 0.689 -0.792 1 98.62 54 LEU B O 1
ATOM 1164 N N . GLU B 1 55 ? -4.941 -0.595 -1.971 1 98.25 55 GLU B N 1
ATOM 1165 C CA . GLU B 1 55 ? -5.746 0.519 -2.463 1 98.25 55 GLU B CA 1
ATOM 1166 C C . GLU B 1 55 ? -6.453 1.238 -1.317 1 98.25 55 GLU B C 1
ATOM 1168 O O . GLU B 1 55 ? -6.457 2.469 -1.259 1 98.25 55 GLU B O 1
ATOM 1173 N N . GLU B 1 56 ? -7.039 0.473 -0.416 1 98.56 56 GLU B N 1
ATOM 1174 C CA . GLU B 1 56 ? -7.754 1.046 0.721 1 98.56 56 GLU B CA 1
ATOM 1175 C C . GLU B 1 56 ? -6.812 1.843 1.62 1 98.56 56 GLU B C 1
ATOM 1177 O O . GLU B 1 56 ? -7.125 2.971 2.01 1 98.56 56 GLU B O 1
ATOM 1182 N N . ILE B 1 57 ? -5.688 1.352 1.879 1 98.75 57 ILE B N 1
ATOM 1183 C CA . ILE B 1 57 ? -4.734 2 2.773 1 98.75 57 ILE B CA 1
ATOM 1184 C C . ILE B 1 57 ? -4.145 3.234 2.092 1 98.75 57 ILE B C 1
ATOM 1186 O O . ILE B 1 57 ? -3.9 4.25 2.744 1 98.75 57 ILE B O 1
ATOM 1190 N N . SER B 1 58 ? -3.918 3.119 0.85 1 98.44 58 SER B N 1
ATOM 1191 C CA . SER B 1 58 ? -3.438 4.27 0.093 1 98.44 58 SER B CA 1
ATOM 1192 C C . SER B 1 58 ? -4.418 5.438 0.181 1 98.44 58 SER B C 1
ATOM 1194 O O . SER B 1 58 ? -4.012 6.582 0.395 1 98.44 58 SER B O 1
ATOM 1196 N N . MET B 1 59 ? -5.68 5.145 -0.008 1 98.5 59 MET B N 1
ATOM 1197 C CA . MET B 1 59 ? -6.707 6.176 0.093 1 98.5 59 MET B CA 1
ATOM 1198 C C . MET B 1 59 ? -6.715 6.801 1.484 1 98.5 59 MET B C 1
ATOM 1200 O O . MET B 1 59 ? -6.801 8.023 1.619 1 98.5 59 MET B O 1
ATOM 1204 N N . GLU B 1 60 ? -6.578 5.98 2.506 1 98.5 60 GLU B N 1
ATOM 1205 C CA . GLU B 1 60 ? -6.539 6.492 3.873 1 98.5 60 GLU B CA 1
ATOM 1206 C C . GLU B 1 60 ? -5.316 7.371 4.102 1 98.5 60 GLU B C 1
ATOM 1208 O O . GLU B 1 60 ? -5.387 8.367 4.824 1 98.5 60 GLU B O 1
ATOM 1213 N N . GLN B 1 61 ? -4.242 6.906 3.488 1 97.56 61 GLN B N 1
ATOM 1214 C CA . GLN B 1 61 ? -3.014 7.684 3.6 1 97.56 61 GLN B CA 1
ATOM 1215 C C . GLN B 1 61 ? -3.172 9.055 2.953 1 97.56 61 GLN B C 1
ATOM 1217 O O . GLN B 1 61 ? -2.785 10.07 3.539 1 97.56 61 GLN B O 1
ATOM 1222 N N . LYS B 1 62 ? -3.76 9.102 1.835 1 96.81 62 LYS B N 1
ATOM 1223 C CA . LYS B 1 62 ? -4.023 10.359 1.146 1 96.81 62 LYS B CA 1
ATOM 1224 C C . LYS B 1 62 ? -4.945 11.258 1.971 1 96.81 62 LYS B C 1
ATOM 1226 O O . LYS B 1 62 ? -4.707 12.461 2.084 1 96.81 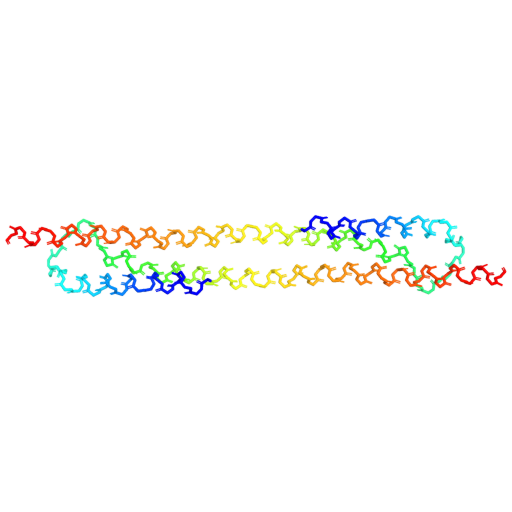62 LYS B O 1
ATOM 1231 N N . GLU B 1 63 ? -5.969 10.664 2.533 1 97.81 63 GLU B N 1
ATOM 1232 C CA . GLU B 1 63 ? -6.906 11.414 3.367 1 97.81 63 GLU B CA 1
ATOM 1233 C C . GLU B 1 63 ? -6.211 11.984 4.602 1 97.81 63 GLU B C 1
ATOM 1235 O O . GLU B 1 63 ? -6.5 13.109 5.02 1 97.81 63 GLU B O 1
ATOM 1240 N N . SER B 1 64 ? -5.359 11.195 5.176 1 97.31 64 SER B N 1
ATOM 1241 C CA . SER B 1 64 ? -4.609 11.664 6.336 1 97.31 64 SER B CA 1
ATOM 1242 C C . SER B 1 64 ? -3.73 12.859 5.98 1 97.31 64 SER B C 1
ATOM 1244 O O . SER B 1 64 ? -3.666 13.836 6.73 1 97.31 64 SER B O 1
ATOM 1246 N N . MET B 1 65 ? -3.137 12.844 4.863 1 95.62 65 MET B N 1
ATOM 1247 C CA . MET B 1 65 ? -2.316 13.953 4.379 1 95.62 65 MET B CA 1
ATOM 1248 C C . MET B 1 65 ? -3.164 15.195 4.152 1 95.62 65 MET B C 1
ATOM 1250 O O . MET B 1 65 ? -2.779 16.297 4.551 1 95.62 65 MET B O 1
ATOM 1254 N N . GLU B 1 66 ? -4.277 15.039 3.549 1 96.62 66 GLU B N 1
ATOM 1255 C CA . GLU B 1 66 ? -5.18 16.156 3.289 1 96.62 66 GLU B CA 1
ATOM 1256 C C . GLU B 1 66 ? -5.684 16.781 4.59 1 96.62 66 GLU B C 1
ATOM 1258 O O . GLU B 1 66 ? -5.863 18 4.68 1 96.62 66 GLU B O 1
ATOM 1263 N N . SER B 1 67 ? -5.902 15.945 5.566 1 97.31 67 SER B N 1
ATOM 1264 C CA . SER B 1 67 ? -6.336 16.422 6.875 1 97.31 67 SER B CA 1
ATOM 1265 C C . SER B 1 67 ? -5.273 17.312 7.516 1 97.31 67 SER B C 1
ATOM 1267 O O . SER B 1 67 ? -5.59 18.344 8.102 1 97.31 67 SER B O 1
ATOM 1269 N N . ILE B 1 68 ? -4.039 16.953 7.348 1 97.31 68 ILE B N 1
ATOM 1270 C CA . ILE B 1 68 ? -2.928 17.734 7.879 1 97.31 68 ILE B CA 1
ATOM 1271 C C . ILE B 1 68 ? -2.859 19.094 7.172 1 97.31 68 ILE B C 1
ATOM 1273 O O . ILE B 1 68 ? -2.779 20.141 7.82 1 97.31 68 ILE B O 1
ATOM 1277 N N . ARG B 1 69 ? -2.963 19.047 5.895 1 96.94 69 ARG B N 1
ATOM 1278 C CA . ARG B 1 69 ? -2.93 20.266 5.09 1 96.94 69 ARG B CA 1
ATOM 1279 C C . ARG B 1 69 ? -4.074 21.188 5.465 1 96.94 69 ARG B C 1
ATOM 1281 O O . ARG B 1 69 ? -3.873 22.406 5.629 1 96.94 69 ARG B O 1
ATOM 1288 N N . ALA B 1 70 ? -5.215 20.594 5.609 1 96.44 70 ALA B N 1
ATOM 1289 C CA . ALA B 1 70 ? -6.406 21.375 5.934 1 96.44 70 ALA B CA 1
ATOM 1290 C C . ALA B 1 70 ? -6.273 22.031 7.305 1 96.44 70 ALA B C 1
ATOM 1292 O O . ALA B 1 70 ? -6.637 23.203 7.48 1 96.44 70 ALA B O 1
ATOM 1293 N N . ALA B 1 71 ? -5.789 21.297 8.258 1 96.44 71 ALA B N 1
ATOM 1294 C CA . ALA B 1 71 ? -5.582 21.828 9.602 1 96.44 71 ALA B CA 1
ATOM 1295 C C . ALA B 1 71 ? -4.602 23 9.57 1 96.44 71 ALA B C 1
ATOM 1297 O O . ALA B 1 71 ? -4.836 24.031 10.203 1 96.44 71 ALA B O 1
ATOM 1298 N N . LEU B 1 72 ? -3.494 22.891 8.828 1 97.06 72 LEU B N 1
ATOM 1299 C CA . LEU B 1 72 ? -2.488 23.953 8.719 1 97.06 72 LEU B CA 1
ATOM 1300 C C . LEU B 1 72 ? -3.053 25.172 8 1 97.06 72 LEU B C 1
ATOM 1302 O O . LEU B 1 72 ? -2.814 26.297 8.414 1 97.06 72 LEU B O 1
ATOM 1306 N N . GLU B 1 73 ? -3.805 24.938 6.9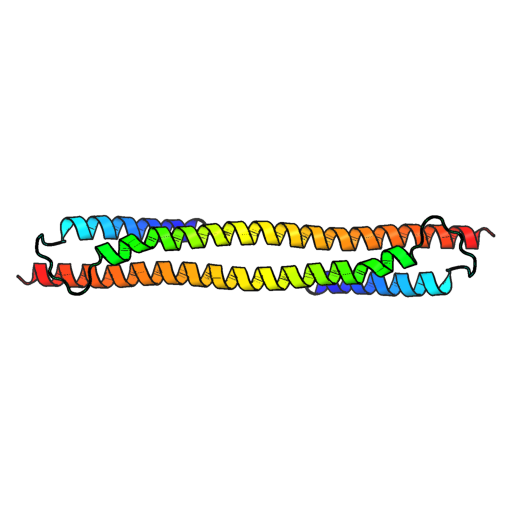8 1 96.56 73 GLU B N 1
ATOM 1307 C CA . GLU B 1 73 ? -4.418 26.031 6.234 1 96.56 73 GLU B CA 1
ATOM 1308 C C . GLU B 1 73 ? -5.41 26.812 7.098 1 96.56 73 GLU B C 1
ATOM 1310 O O . GLU B 1 73 ? -5.434 28.047 7.078 1 96.56 73 GLU B O 1
ATOM 1315 N N . LYS B 1 74 ? -6.199 26.062 7.789 1 95.38 74 LYS B N 1
ATOM 1316 C CA . LYS B 1 74 ? -7.145 26.703 8.703 1 95.38 74 LYS B CA 1
ATOM 1317 C C . LYS B 1 74 ? -6.418 27.516 9.766 1 95.38 74 LYS B C 1
ATOM 1319 O O . LYS B 1 74 ? -6.82 28.641 10.062 1 95.38 74 LYS B O 1
ATOM 1324 N N . THR B 1 75 ? -5.395 26.922 10.32 1 94.62 75 THR B N 1
ATOM 1325 C CA . THR B 1 75 ? -4.602 27.625 11.328 1 94.62 75 THR B CA 1
ATOM 1326 C C . THR B 1 75 ? -3.982 28.891 10.75 1 94.62 75 THR B C 1
ATOM 1328 O O . THR B 1 75 ? -3.959 29.938 11.414 1 94.62 75 THR B O 1
ATOM 1331 N N . MET B 1 76 ? -3.551 28.859 9.531 1 93.62 76 MET B N 1
ATOM 1332 C CA . MET B 1 76 ? -2.949 30.016 8.852 1 93.62 76 MET B CA 1
ATOM 1333 C C . MET B 1 76 ? -3.957 31.156 8.711 1 93.62 76 MET B C 1
ATOM 1335 O O . MET B 1 76 ? -3.633 32.312 8.969 1 93.62 76 MET B O 1
ATOM 1339 N N . LYS B 1 77 ? -5.129 30.812 8.367 1 92.19 77 LYS B N 1
ATOM 1340 C CA . LYS B 1 77 ? -6.176 31.812 8.195 1 92.19 77 LYS B CA 1
ATOM 1341 C C . LYS B 1 77 ? -6.5 32.5 9.523 1 92.19 77 LYS B C 1
ATOM 1343 O O . LYS B 1 77 ? -6.699 33.719 9.57 1 92.19 77 LYS B O 1
ATOM 1348 N N . ILE B 1 78 ? -6.531 31.719 10.57 1 88.62 78 ILE B N 1
ATOM 1349 C CA . ILE B 1 78 ? -6.824 32.25 11.898 1 88.62 78 ILE B CA 1
ATOM 1350 C C . ILE B 1 78 ? -5.719 33.219 12.312 1 88.62 78 ILE B C 1
ATOM 1352 O O . ILE B 1 78 ? -5.996 34.312 12.789 1 88.62 78 ILE B O 1
ATOM 1356 N N . VAL B 1 79 ? -4.441 32.844 12.141 1 87.38 79 VAL B N 1
ATOM 1357 C CA . VAL B 1 79 ? -3.289 33.656 12.531 1 87.38 79 VAL B CA 1
ATOM 1358 C C . VAL B 1 79 ? -3.271 34.938 11.734 1 87.38 79 VAL B C 1
ATOM 1360 O O . VAL B 1 79 ? -3.004 36.031 12.289 1 87.38 79 VAL B O 1
ATOM 1363 N N . GLN B 1 80 ? -3.605 34.812 10.5 1 86.94 80 GLN B N 1
ATOM 1364 C CA . GLN B 1 80 ? -3.658 36 9.648 1 86.94 80 GLN B CA 1
ATOM 1365 C C . GLN B 1 80 ? -4.727 36.969 10.133 1 86.94 80 GLN B C 1
ATOM 1367 O O . GLN B 1 80 ? -4.504 38.188 10.141 1 86.94 80 GLN B O 1
ATOM 1372 N N . THR B 1 81 ? -5.832 36.5 10.531 1 83.38 81 THR B N 1
ATOM 1373 C CA . THR B 1 81 ? -6.93 37.312 11.016 1 83.38 81 THR B CA 1
ATOM 1374 C C . THR B 1 81 ? -6.562 38 12.336 1 83.38 81 THR B C 1
ATOM 1376 O O . THR B 1 81 ? -6.867 39.156 12.547 1 83.38 81 THR B O 1
ATOM 1379 N N . LEU B 1 82 ? -5.836 37.25 13.211 1 78.5 82 LEU B N 1
ATOM 1380 C CA . LEU B 1 82 ? -5.418 37.812 14.5 1 78.5 82 LEU B CA 1
ATOM 1381 C C . LEU B 1 82 ? -4.418 38.938 14.305 1 78.5 82 LEU B C 1
ATOM 1383 O O . LEU B 1 82 ? -4.473 39.969 15.008 1 78.5 82 LEU B O 1
ATOM 1387 N N . GLN B 1 83 ? -3.498 38.75 13.383 1 79 83 GLN B N 1
ATOM 1388 C CA . GLN B 1 83 ? -2.473 39.75 13.102 1 79 83 GLN B CA 1
ATOM 1389 C C . GLN B 1 83 ? -3.088 41.031 12.531 1 79 83 GLN B C 1
ATOM 1391 O O . GLN B 1 83 ? -2.627 42.125 12.828 1 79 83 GLN B O 1
ATOM 1396 N N . GLN B 1 84 ? -4.066 40.875 11.703 1 79.62 84 GLN B N 1
ATOM 1397 C CA . GLN B 1 84 ? -4.73 42.031 11.125 1 79.62 84 GLN B CA 1
ATOM 1398 C C . GLN B 1 84 ? -5.488 42.812 12.188 1 79.62 84 GLN B C 1
ATOM 1400 O O . GLN B 1 84 ? -5.551 44.062 12.125 1 79.62 84 GLN B O 1
ATOM 1405 N N . GLN B 1 85 ? -6.098 42.188 13.164 1 72.06 85 GLN B N 1
ATOM 1406 C CA . GLN B 1 85 ? -6.832 42.844 14.234 1 72.06 85 GLN B CA 1
ATOM 1407 C C . GLN B 1 85 ? -5.887 43.625 15.156 1 72.06 85 GLN B C 1
ATOM 1409 O O . GLN B 1 85 ? -6.258 44.656 15.727 1 72.06 85 GLN B O 1
ATOM 1414 N N . THR B 1 86 ? -4.723 43.031 15.375 1 64.31 86 THR B N 1
ATOM 1415 C CA . THR B 1 86 ? -3.758 43.688 16.219 1 64.31 86 THR B CA 1
ATOM 1416 C C . THR B 1 86 ? -3.197 44.938 15.523 1 64.31 86 THR B C 1
ATOM 1418 O O . THR B 1 86 ? -2.824 45.906 16.172 1 64.31 86 THR B O 1
ATOM 1421 N N . GLU B 1 87 ? -3.068 44.781 14.234 1 59.66 87 GLU B N 1
ATOM 1422 C CA . GLU B 1 87 ? -2.564 45.969 13.516 1 59.66 87 GLU B CA 1
ATOM 1423 C C . GLU B 1 87 ? -3.604 47.062 13.477 1 59.66 87 GLU B C 1
ATOM 1425 O O . GLU B 1 87 ? -3.258 48.25 13.312 1 59.66 87 GLU B O 1
ATOM 1430 N N . LEU B 1 88 ? -4.844 46.75 13.648 1 52.72 88 LEU B N 1
ATOM 1431 C CA . LEU B 1 88 ? -5.887 47.781 13.633 1 52.72 88 LEU B CA 1
ATOM 1432 C C . LEU B 1 88 ? -6.082 48.375 15.016 1 52.72 88 LEU B C 1
ATOM 1434 O O . LEU B 1 88 ? -6.578 49.5 15.148 1 52.72 88 LEU B O 1
ATOM 1438 N N . GLU B 1 89 ? -5.66 47.781 16.016 1 47.78 89 GLU B N 1
ATOM 1439 C CA . GLU B 1 89 ? -5.742 48.5 17.281 1 47.78 89 GLU B CA 1
ATOM 1440 C C . GLU B 1 89 ? -4.527 49.406 17.469 1 47.78 89 GLU B C 1
ATOM 1442 O O . GLU B 1 89 ? -3.461 49.156 16.906 1 47.78 89 GLU B O 1
#

Sequence (178 aa):
FQKAESDLDYIQRRLEFEIMKNLPDDATAEEDPVALLKELPVLKSRYKSLCAQLEEISMEQKESMESIRAALEKTMKIVQTLQQQTELEFQKAESDLDYIQRRLEFEIMKNLPDDATAEEDPVALLKELPVLKSRYKSLCAQLEEISMEQKESMESIRAALEKTMKIVQTLQQQTELE

pLDDT: mean 87.08, std 13.84, range [47.78, 98.75]

Radius of gyration: 29.46 Å; Cα contacts (8 Å, |Δi|>4): 90; chains: 2; bounding box: 25×94×52 Å

Solvent-accessible surface area (backbone atoms only — not comparable to full-atom values): 9896 Å² total; per-residue (Å²): 116,64,64,64,52,48,53,52,51,52,51,49,52,54,49,54,52,49,45,69,73,62,56,53,95,72,63,73,56,90,71,55,54,65,62,57,58,65,47,44,63,59,47,51,47,51,33,52,52,38,53,53,49,48,55,54,47,49,53,49,34,51,50,36,50,50,51,52,51,49,51,51,51,54,38,49,53,53,52,52,52,53,54,53,54,57,68,70,96,117,65,62,64,53,46,53,52,49,52,51,50,52,53,50,53,53,49,46,70,73,62,56,51,95,71,63,74,57,91,68,53,56,66,62,59,58,65,46,44,61,59,48,50,48,50,32,51,52,39,52,53,48,48,53,54,46,50,53,52,34,51,50,36,51,51,49,53,52,50,51,51,52,51,37,49,54,52,52,52,52,52,53,53,53,56,67,70,99

Foldseek 3Di:
DVVVVVVVVVVLVVVVVVCVVPVDPPCPPPDDVVVVSVCVVVVVVVVVVVVVVVVVVVVVVVVVVVVVVVVVVVVVVVVVVVVVVVVVD/DVVVVVVVVVVLVVVVVVCVVPVDPPCPDPDDVVVVSVCVVVVVVVVVVVVVVVVVVVVVVVVVVVVVVVVVVVVVVVVVVVVVVVVVD